Protein AF-A0A8X6XRZ0-F1 (afdb_monomer)

Secondary structure (DSSP, 8-state):
--HHHHHHHHHHHHHHHHHHHTSPPPPP----HHHH-GGGHHHHHHHHHHHHHSTTT--HHHH--STTHHHHHHHHHHHHHHH--PPPPHHHHHHHHHHHHTS----

Organism: NCBI:txid2747483

Radius of gyration: 22.97 Å; Cα contacts (8 Å, |Δi|>4): 49; chains: 1; bounding box: 33×54×64 Å

Foldseek 3Di:
DPPVVVVVVVVVVVVVVVVVVPDDPPPPPDCPVCNQQVLCVVVVVLLVVLLVVCVVNACPQPNCPDPCSPVNNVSNVVSSVVPGPDDRDPSSVVSVVDVVVDPDPDD

pLDDT: mean 77.66, std 13.94, range [43.03, 95.44]

Sequence (107 aa):
MNSFVVATLVCVLVVLTLVESSRPPPRGPNPGVKALIPACLPFSNAVDERIRDMEGEFSGPRDCTEENIEECIRRDVNKVRCGLTEKPSEECIDQIVSFLQNDTCTE

Structure (mmCIF, N/CA/C/O backbone):
data_AF-A0A8X6XRZ0-F1
#
_entry.id   AF-A0A8X6XRZ0-F1
#
loop_
_atom_site.group_PDB
_atom_site.id
_atom_site.type_symbol
_atom_site.label_atom_id
_atom_site.label_alt_id
_atom_site.label_comp_id
_atom_site.label_asym_id
_atom_site.label_entity_id
_atom_site.label_seq_id
_atom_site.pdbx_PDB_ins_code
_atom_site.Cartn_x
_atom_site.Cartn_y
_atom_site.Cartn_z
_atom_site.occupancy
_atom_site.B_iso_or_equiv
_atom_site.auth_seq_id
_atom_site.auth_comp_id
_atom_site.auth_asym_id
_atom_site.auth_atom_id
_atom_site.pdbx_PDB_model_num
ATOM 1 N N . MET A 1 1 ? 9.629 -37.950 -47.772 1.00 57.00 1 MET A N 1
ATOM 2 C CA . MET A 1 1 ? 9.596 -36.602 -47.157 1.00 57.00 1 MET A CA 1
ATOM 3 C C . MET A 1 1 ? 8.698 -36.497 -45.915 1.00 57.00 1 MET A C 1
ATOM 5 O O . MET A 1 1 ? 8.488 -35.393 -45.442 1.00 57.00 1 MET A O 1
ATOM 9 N N . ASN A 1 2 ? 8.245 -37.605 -45.303 1.00 59.78 2 ASN A N 1
ATOM 10 C CA . ASN A 1 2 ? 7.194 -37.523 -44.272 1.00 59.78 2 ASN A CA 1
ATOM 11 C C . ASN A 1 2 ? 7.693 -37.719 -42.832 1.00 59.78 2 ASN A C 1
ATOM 13 O O . ASN A 1 2 ? 7.082 -37.200 -41.911 1.00 59.78 2 ASN A O 1
ATOM 17 N N . SER A 1 3 ? 8.812 -38.419 -42.612 1.00 69.75 3 SER A N 1
ATOM 18 C CA . SER A 1 3 ? 9.256 -38.742 -41.245 1.00 69.75 3 SER A CA 1
ATOM 19 C C . SER A 1 3 ? 9.897 -37.559 -40.515 1.00 69.75 3 SER A C 1
ATOM 21 O O . SER A 1 3 ? 9.723 -37.412 -39.310 1.00 69.75 3 SER A O 1
ATOM 23 N N . PHE A 1 4 ? 10.622 -36.700 -41.242 1.00 75.12 4 PHE A N 1
ATOM 24 C CA . PHE A 1 4 ? 11.308 -35.549 -40.650 1.00 75.12 4 PHE A CA 1
ATOM 25 C C . PHE A 1 4 ? 10.313 -34.489 -40.174 1.00 75.12 4 PHE A C 1
ATOM 27 O O . PHE A 1 4 ? 10.441 -33.998 -39.059 1.00 75.12 4 PHE A O 1
ATOM 34 N N . VAL A 1 5 ? 9.285 -34.214 -40.987 1.00 79.50 5 VAL A N 1
ATOM 35 C CA . VAL A 1 5 ? 8.222 -33.245 -40.682 1.00 79.50 5 VAL A CA 1
ATOM 36 C C . VAL A 1 5 ? 7.427 -33.677 -39.452 1.00 79.50 5 VAL A C 1
ATOM 38 O O . VAL A 1 5 ? 7.173 -32.863 -38.573 1.00 79.50 5 VAL A O 1
ATOM 41 N N . VAL A 1 6 ? 7.096 -34.969 -39.343 1.00 81.75 6 VAL A N 1
ATOM 42 C CA . VAL A 1 6 ? 6.385 -35.510 -38.173 1.00 81.75 6 VAL A CA 1
ATOM 43 C C . VAL A 1 6 ? 7.233 -35.370 -36.907 1.00 81.75 6 VAL A C 1
ATOM 45 O O . VAL A 1 6 ? 6.727 -34.906 -35.889 1.00 81.75 6 VAL A O 1
ATOM 48 N N . ALA A 1 7 ? 8.528 -35.688 -36.971 1.00 81.25 7 ALA A N 1
ATOM 49 C CA . ALA A 1 7 ? 9.424 -35.550 -35.824 1.00 81.25 7 ALA A CA 1
ATOM 50 C C . ALA A 1 7 ? 9.580 -34.087 -35.371 1.00 81.25 7 ALA A C 1
ATOM 52 O O . ALA A 1 7 ? 9.551 -33.810 -34.173 1.00 81.25 7 ALA A O 1
ATOM 53 N N . THR A 1 8 ? 9.686 -33.140 -36.311 1.00 81.31 8 THR A N 1
ATOM 54 C CA . THR A 1 8 ? 9.773 -31.711 -35.960 1.00 81.31 8 THR A CA 1
ATOM 55 C C . THR A 1 8 ? 8.484 -31.221 -35.312 1.00 81.31 8 THR A C 1
ATOM 57 O O . THR A 1 8 ? 8.536 -30.504 -34.317 1.00 81.31 8 THR A O 1
ATOM 60 N N . LEU A 1 9 ? 7.330 -31.640 -35.834 1.00 83.75 9 LEU A N 1
ATOM 61 C CA . LEU A 1 9 ? 6.026 -31.218 -35.328 1.00 83.75 9 LEU A CA 1
ATOM 62 C C . LEU A 1 9 ? 5.766 -31.751 -33.911 1.00 83.75 9 LEU A C 1
ATOM 64 O O . LEU A 1 9 ? 5.292 -31.008 -33.054 1.00 83.75 9 LEU A O 1
ATOM 68 N N . VAL A 1 10 ? 6.164 -32.997 -33.632 1.00 84.75 10 VAL A N 1
ATOM 69 C CA . VAL A 1 10 ? 6.107 -33.583 -32.282 1.00 84.75 10 VAL A CA 1
ATOM 70 C C . VAL A 1 10 ? 7.032 -32.836 -31.319 1.00 84.75 10 VAL A C 1
ATOM 72 O O . VAL A 1 10 ? 6.597 -32.477 -30.228 1.00 84.75 10 VAL A O 1
ATOM 75 N N . CYS A 1 11 ? 8.271 -32.532 -31.718 1.00 80.81 11 CYS A N 1
ATOM 76 C CA . CYS A 1 11 ? 9.190 -31.762 -30.875 1.00 80.81 11 CYS A CA 1
ATOM 77 C C . CYS A 1 11 ? 8.649 -30.366 -30.545 1.00 80.81 11 CYS A C 1
ATOM 79 O O . CYS A 1 11 ? 8.717 -29.948 -29.392 1.00 80.81 11 CYS A O 1
ATOM 81 N N . VAL A 1 12 ? 8.079 -29.658 -31.525 1.00 84.62 12 VAL A N 1
ATOM 82 C CA . VAL A 1 12 ? 7.483 -28.331 -31.302 1.00 84.62 12 VAL A CA 1
ATOM 83 C C . VAL A 1 12 ? 6.317 -28.418 -30.317 1.00 84.62 12 VAL A C 1
ATOM 85 O O . VAL A 1 12 ? 6.255 -27.621 -29.385 1.00 84.62 12 VAL A O 1
ATOM 88 N N . LEU A 1 13 ? 5.434 -29.410 -30.461 1.00 81.50 13 LEU A N 1
ATOM 89 C CA . LEU A 1 13 ? 4.315 -29.609 -29.536 1.00 81.50 13 LEU A CA 1
ATOM 90 C C . LEU A 1 13 ? 4.790 -29.917 -28.110 1.00 81.50 13 LEU A C 1
ATOM 92 O O . LEU A 1 13 ? 4.286 -29.319 -27.163 1.00 81.50 13 LEU A O 1
ATOM 96 N N . VAL A 1 14 ? 5.797 -30.780 -27.946 1.00 81.62 14 VAL A N 1
ATOM 97 C CA . VAL A 1 14 ? 6.367 -31.094 -26.625 1.00 81.62 14 VAL A CA 1
ATOM 98 C C . VAL A 1 14 ? 6.962 -29.839 -25.982 1.00 81.62 14 VAL A C 1
ATOM 100 O O . VAL A 1 14 ? 6.646 -29.536 -24.833 1.00 81.62 14 VAL A O 1
ATOM 103 N N . VAL A 1 15 ? 7.744 -29.051 -26.725 1.00 76.81 15 VAL A N 1
ATOM 104 C CA . VAL A 1 15 ? 8.321 -27.796 -26.214 1.00 76.81 15 VAL A CA 1
ATOM 105 C C . VAL A 1 15 ? 7.228 -26.801 -25.812 1.00 76.81 15 VAL A C 1
ATOM 107 O O . VAL A 1 15 ? 7.326 -26.203 -24.743 1.00 76.81 15 VAL A O 1
ATOM 110 N N . LEU A 1 16 ? 6.160 -26.663 -26.604 1.00 69.94 16 LEU A N 1
ATOM 111 C CA . LEU A 1 16 ? 5.035 -25.782 -26.275 1.00 69.94 16 LEU A CA 1
ATOM 112 C C . LEU A 1 16 ? 4.316 -26.222 -24.990 1.00 69.94 16 LEU A C 1
ATOM 114 O O . LEU A 1 16 ? 4.065 -25.386 -24.123 1.00 69.94 16 LEU A O 1
ATOM 118 N N . THR A 1 17 ? 4.068 -27.524 -24.811 1.00 67.69 17 THR A N 1
ATOM 119 C CA . THR A 1 17 ? 3.430 -28.042 -23.583 1.00 67.69 17 THR A CA 1
ATOM 120 C C . THR A 1 17 ? 4.296 -27.855 -22.333 1.00 67.69 17 THR A C 1
ATOM 122 O O . THR A 1 17 ? 3.778 -27.535 -21.263 1.00 67.69 17 THR A O 1
ATOM 125 N N . LEU A 1 18 ? 5.621 -27.984 -22.459 1.00 65.19 18 LEU A N 1
ATOM 126 C CA . LEU A 1 18 ? 6.554 -27.761 -21.351 1.00 65.19 18 LEU A CA 1
ATOM 127 C C . LEU A 1 18 ? 6.669 -26.271 -20.987 1.00 65.19 18 LEU A C 1
ATOM 129 O O . LEU A 1 18 ? 6.719 -25.926 -19.804 1.00 65.19 18 LEU A O 1
ATOM 133 N N . VAL A 1 19 ? 6.654 -25.378 -21.982 1.00 61.22 19 VAL A N 1
ATOM 134 C CA . VAL A 1 19 ? 6.645 -23.917 -21.775 1.00 61.22 19 VAL A CA 1
ATOM 135 C C . VAL A 1 19 ? 5.370 -23.462 -21.065 1.00 61.22 19 VAL A C 1
ATOM 137 O O . VAL A 1 19 ? 5.423 -22.574 -20.214 1.00 61.22 19 VAL A O 1
ATOM 140 N N . GLU A 1 20 ? 4.229 -24.079 -21.365 1.00 55.09 20 GLU A N 1
ATOM 141 C CA . GLU A 1 20 ? 2.954 -23.750 -20.722 1.00 55.09 20 GLU A CA 1
ATOM 142 C C . GLU A 1 20 ? 2.885 -24.259 -19.272 1.00 55.09 20 GLU A C 1
ATOM 144 O O . GLU A 1 20 ? 2.429 -23.528 -18.394 1.00 55.09 20 GLU A O 1
ATOM 149 N N . SER A 1 21 ? 3.466 -25.432 -18.989 1.00 53.50 21 SER A N 1
ATOM 150 C CA . SER A 1 21 ? 3.608 -25.976 -17.626 1.00 53.50 21 SER A CA 1
ATOM 151 C C . SER A 1 21 ?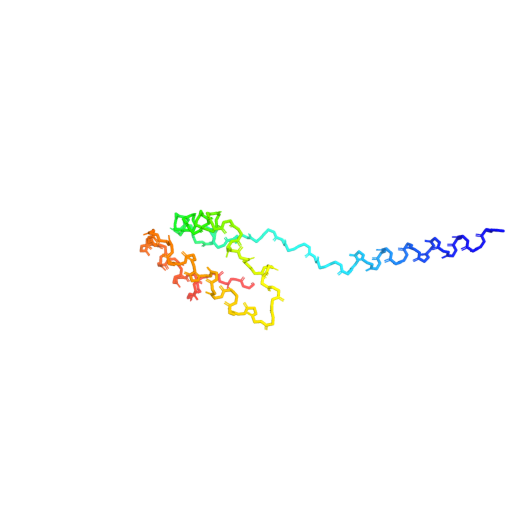 4.569 -25.181 -16.730 1.00 53.50 21 SER A C 1
ATOM 153 O O . SER A 1 21 ? 4.534 -25.339 -15.511 1.00 53.50 21 SER A O 1
ATOM 155 N N . SER A 1 22 ? 5.442 -24.357 -17.316 1.00 58.44 22 SER A N 1
ATOM 156 C CA . SER A 1 22 ? 6.439 -23.563 -16.583 1.00 58.44 22 SER A CA 1
ATOM 157 C C . SER A 1 22 ? 5.914 -22.191 -16.155 1.00 58.44 22 SER A C 1
ATOM 159 O O . SER A 1 22 ? 6.612 -21.452 -15.458 1.00 58.44 22 SER A O 1
ATOM 161 N N . ARG A 1 23 ? 4.704 -21.808 -16.585 1.00 52.97 23 ARG A N 1
ATOM 162 C CA . ARG A 1 23 ? 4.110 -20.539 -16.167 1.00 52.97 23 ARG A CA 1
ATOM 163 C C . ARG A 1 23 ? 3.674 -20.670 -14.707 1.00 52.97 23 ARG A C 1
ATOM 165 O O . ARG A 1 23 ? 2.899 -21.576 -14.400 1.00 52.97 23 ARG A O 1
ATOM 172 N N . PRO A 1 24 ? 4.137 -19.788 -13.802 1.00 54.44 24 PRO A N 1
ATOM 173 C CA . PRO A 1 24 ? 3.601 -19.760 -12.452 1.00 54.44 24 PRO A CA 1
ATOM 174 C C . PRO A 1 24 ? 2.080 -19.582 -12.545 1.00 54.44 24 PRO A C 1
ATOM 176 O O . PRO A 1 24 ? 1.616 -18.825 -13.409 1.00 54.44 24 PRO A O 1
ATOM 179 N N . PRO A 1 25 ? 1.299 -20.282 -11.705 1.00 50.28 25 PRO A N 1
ATOM 180 C CA . PRO A 1 25 ? -0.146 -20.154 -11.735 1.00 50.28 25 PRO A CA 1
ATOM 181 C C . PRO A 1 25 ? -0.518 -18.673 -11.603 1.00 50.28 25 PRO A C 1
ATOM 183 O O . PRO A 1 25 ? 0.154 -17.939 -10.863 1.00 50.28 25 PRO A O 1
ATOM 186 N N . PRO A 1 26 ? -1.556 -18.204 -12.319 1.00 48.66 26 PRO A N 1
ATOM 187 C CA . PRO A 1 26 ? -2.054 -16.854 -12.126 1.00 48.66 26 PRO A CA 1
ATOM 188 C C . PRO A 1 26 ? -2.351 -16.692 -10.638 1.00 48.66 26 PRO A C 1
ATOM 190 O O . PRO A 1 26 ? -3.145 -17.446 -10.074 1.00 48.66 26 PRO A O 1
ATOM 193 N N . ARG A 1 27 ? -1.657 -15.751 -9.983 1.00 52.53 27 ARG A N 1
ATOM 194 C CA . ARG A 1 27 ? -1.971 -15.392 -8.599 1.00 52.53 27 ARG A CA 1
ATOM 195 C C . ARG A 1 27 ? -3.452 -15.030 -8.603 1.00 52.53 27 ARG A C 1
ATOM 197 O O . ARG A 1 27 ? -3.850 -14.152 -9.369 1.00 52.53 27 ARG A O 1
ATOM 204 N N . GLY A 1 28 ? -4.249 -15.773 -7.834 1.00 43.03 28 GLY A N 1
ATOM 205 C CA . GLY A 1 28 ? -5.687 -15.545 -7.730 1.00 43.03 28 GLY A CA 1
ATOM 206 C C . GLY A 1 28 ? -5.991 -14.095 -7.338 1.00 43.03 28 GLY A C 1
ATOM 207 O O . GLY A 1 28 ? -5.068 -13.355 -6.979 1.00 43.03 28 GLY A O 1
ATOM 208 N N . PRO A 1 29 ? -7.263 -13.667 -7.402 1.00 44.16 29 PRO A N 1
ATOM 209 C CA . PRO A 1 29 ? -7.654 -12.333 -6.971 1.00 44.16 29 PRO A CA 1
ATOM 210 C C . PRO A 1 29 ? -7.116 -12.122 -5.558 1.00 44.16 29 PRO A C 1
ATOM 212 O O . PRO A 1 29 ? -7.546 -12.800 -4.633 1.00 44.16 29 PRO A O 1
ATOM 215 N N . ASN A 1 30 ? -6.116 -11.258 -5.406 1.00 49.25 30 ASN A N 1
ATOM 216 C CA . ASN A 1 30 ? -5.634 -10.883 -4.092 1.00 49.25 30 ASN A CA 1
ATOM 217 C C . ASN A 1 30 ? -6.709 -9.931 -3.560 1.00 49.25 30 ASN A C 1
ATOM 219 O O . ASN A 1 30 ? -6.874 -8.864 -4.168 1.00 49.25 30 ASN A O 1
ATOM 223 N N . PRO A 1 31 ? -7.507 -10.306 -2.541 1.00 53.19 31 PRO A N 1
ATOM 224 C CA . PRO A 1 31 ? -8.369 -9.342 -1.887 1.00 53.19 31 PRO A CA 1
ATOM 225 C C . PRO A 1 31 ? -7.410 -8.336 -1.258 1.00 53.19 31 PRO A C 1
ATOM 227 O O . PRO A 1 31 ? -6.831 -8.589 -0.208 1.00 53.19 31 PRO A O 1
ATOM 230 N N . GLY A 1 32 ? -7.128 -7.249 -1.981 1.00 63.25 32 GLY A N 1
ATOM 231 C CA . GLY A 1 32 ? -6.144 -6.268 -1.547 1.00 63.25 32 GLY A CA 1
ATOM 232 C C . GLY A 1 32 ? -6.474 -5.802 -0.134 1.00 63.25 32 GLY A C 1
ATOM 233 O O . GLY A 1 32 ? -7.619 -5.898 0.295 1.00 63.25 32 GLY A O 1
ATOM 234 N N . VAL A 1 33 ? -5.492 -5.260 0.582 1.00 64.19 33 VAL A N 1
ATOM 235 C CA . VAL A 1 33 ? -5.612 -4.846 1.997 1.00 64.19 33 VAL A CA 1
ATOM 236 C C . VAL A 1 33 ? -6.890 -4.033 2.290 1.00 64.19 33 VAL A C 1
ATOM 238 O O . VAL A 1 33 ? -7.472 -4.155 3.362 1.00 64.19 33 VAL A O 1
ATOM 241 N N . LYS A 1 34 ? -7.404 -3.295 1.297 1.00 72.44 34 LYS A N 1
ATOM 242 C CA . LYS A 1 34 ? -8.695 -2.584 1.332 1.00 72.44 34 LYS A CA 1
ATOM 243 C C . LYS A 1 34 ? -9.914 -3.456 1.670 1.00 72.44 34 LYS A C 1
ATOM 245 O O . LYS A 1 34 ? -10.849 -2.962 2.284 1.00 72.44 34 LYS A O 1
ATOM 250 N N . ALA A 1 35 ? -9.932 -4.717 1.244 1.00 76.12 35 ALA A N 1
ATOM 251 C CA . ALA A 1 35 ? -11.004 -5.669 1.534 1.00 76.12 35 ALA A CA 1
ATOM 252 C C . ALA A 1 35 ? -10.886 -6.269 2.943 1.00 76.12 35 ALA A C 1
ATOM 254 O O . ALA A 1 35 ? -11.888 -6.697 3.506 1.00 76.12 35 ALA A O 1
ATOM 255 N N . LEU A 1 36 ? -9.672 -6.295 3.497 1.00 76.25 36 LEU A N 1
ATOM 256 C CA . LEU A 1 36 ? -9.386 -6.852 4.819 1.00 76.25 36 LEU A CA 1
ATOM 257 C C . LEU A 1 36 ? -9.592 -5.820 5.936 1.00 76.25 36 LEU A C 1
ATOM 259 O O . LEU A 1 36 ? -9.884 -6.199 7.063 1.00 76.25 36 LEU A O 1
ATOM 263 N N . ILE A 1 37 ? -9.451 -4.527 5.622 1.00 85.94 37 ILE A N 1
ATOM 264 C CA . ILE A 1 37 ? -9.496 -3.430 6.597 1.00 85.94 37 ILE A CA 1
ATOM 265 C C . ILE A 1 37 ? -10.364 -2.283 6.043 1.00 85.94 37 ILE A C 1
ATOM 267 O O . ILE A 1 37 ? -9.840 -1.266 5.571 1.00 85.94 37 ILE A O 1
ATOM 271 N N . PRO A 1 38 ? -11.703 -2.432 6.032 1.00 87.12 38 PRO A N 1
ATOM 272 C CA . PRO A 1 38 ? -12.605 -1.498 5.355 1.00 87.12 38 PRO A CA 1
ATOM 273 C C . PRO A 1 38 ? -12.563 -0.079 5.934 1.00 87.12 38 PRO A C 1
ATOM 275 O O . PRO A 1 38 ? -12.723 0.882 5.178 1.00 87.12 38 PRO A O 1
ATOM 278 N N . ALA A 1 39 ? -12.281 0.087 7.233 1.00 90.12 39 ALA A N 1
ATOM 279 C CA . ALA A 1 39 ? -12.148 1.417 7.836 1.00 90.12 39 ALA A CA 1
ATOM 280 C C . ALA A 1 39 ? -10.992 2.231 7.228 1.00 90.12 39 ALA A C 1
ATOM 282 O O . ALA A 1 39 ? -11.022 3.461 7.231 1.00 90.12 39 ALA A O 1
ATOM 283 N N . CYS A 1 40 ? -9.996 1.563 6.639 1.00 90.06 40 CYS A N 1
ATOM 284 C CA . CYS A 1 40 ? -8.877 2.214 5.968 1.00 90.06 40 CYS A CA 1
ATOM 285 C C . CYS A 1 40 ? -9.151 2.580 4.509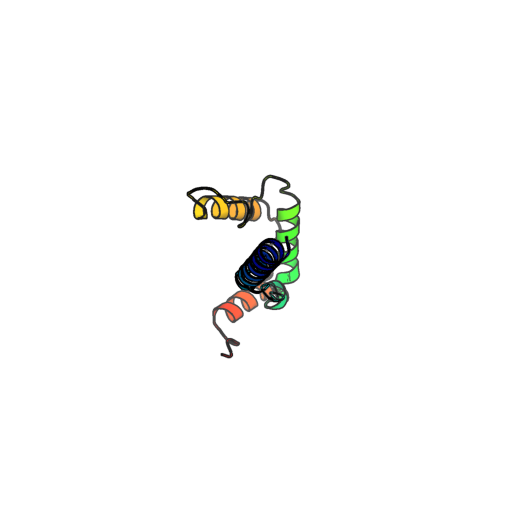 1.00 90.06 40 CYS A C 1
ATOM 287 O O . CYS A 1 40 ? -8.255 3.118 3.854 1.00 90.06 40 CYS A O 1
ATOM 289 N N . LEU A 1 41 ? -10.346 2.317 3.970 1.00 90.75 41 LEU A N 1
ATOM 290 C CA . LEU A 1 41 ? -10.662 2.598 2.569 1.00 90.75 41 LEU A CA 1
ATOM 291 C C . LEU A 1 41 ? -10.432 4.071 2.174 1.00 90.75 41 LEU A C 1
ATOM 293 O O . LEU A 1 41 ? -9.789 4.287 1.144 1.00 90.75 41 LEU A O 1
ATOM 297 N N . PRO A 1 42 ? -10.861 5.085 2.957 1.00 90.62 42 PRO A N 1
ATOM 298 C CA . PRO A 1 42 ? -10.633 6.485 2.597 1.00 90.62 42 PRO A CA 1
ATOM 299 C C . PRO A 1 42 ? -9.142 6.828 2.529 1.00 90.62 42 PRO A C 1
ATOM 301 O O . PRO A 1 42 ? -8.676 7.382 1.536 1.00 90.62 42 PRO A O 1
ATOM 304 N N . PHE A 1 43 ? -8.375 6.415 3.542 1.00 90.81 43 PHE A N 1
ATOM 305 C CA . PHE A 1 43 ? -6.930 6.633 3.582 1.00 90.81 43 PHE A CA 1
ATO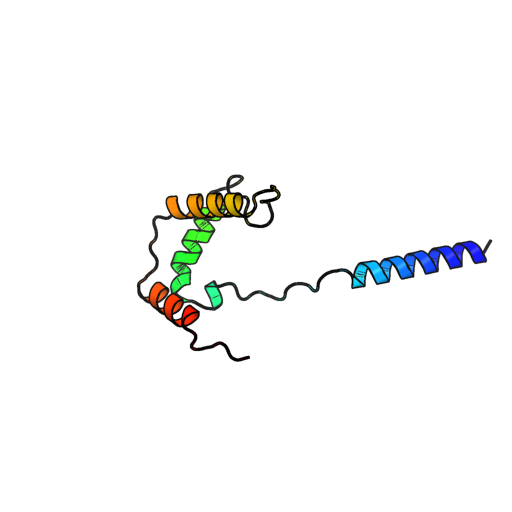M 306 C C . PHE A 1 43 ? -6.213 5.893 2.444 1.00 90.81 43 PHE A C 1
ATOM 308 O O . PHE A 1 43 ? -5.370 6.463 1.760 1.00 90.81 43 PHE A O 1
ATOM 315 N N . SER A 1 44 ? -6.604 4.648 2.164 1.00 89.50 44 SER A N 1
ATOM 316 C CA . SER A 1 44 ? -6.027 3.853 1.075 1.00 89.50 44 SER A CA 1
ATOM 317 C C . SER A 1 44 ? -6.335 4.439 -0.305 1.00 89.50 44 SER A C 1
ATOM 319 O O . SER A 1 44 ? -5.545 4.288 -1.231 1.00 89.50 44 SER A O 1
ATOM 321 N N . ASN A 1 4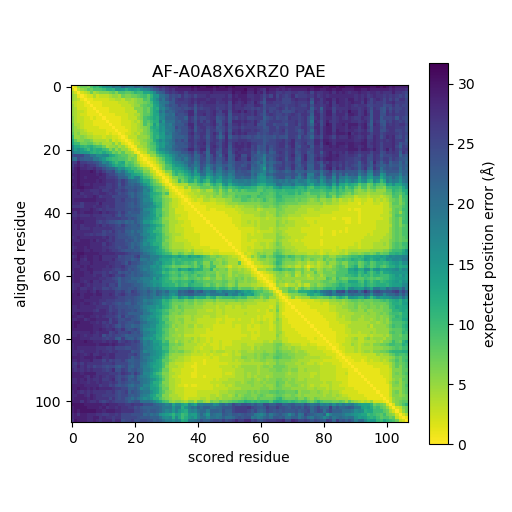5 ? -7.481 5.101 -0.474 1.00 90.69 45 ASN A N 1
ATOM 322 C CA . ASN A 1 45 ? -7.798 5.801 -1.716 1.00 90.69 45 ASN A CA 1
ATOM 323 C C . ASN A 1 45 ? -6.930 7.049 -1.899 1.00 90.69 45 ASN A C 1
ATOM 325 O O . ASN A 1 45 ? -6.455 7.260 -3.010 1.00 90.69 45 ASN A O 1
ATOM 329 N N . ALA A 1 46 ? -6.662 7.802 -0.827 1.00 90.38 46 ALA A N 1
ATOM 330 C CA . ALA A 1 46 ? -5.734 8.934 -0.870 1.00 90.38 46 ALA A CA 1
ATOM 331 C C . ALA A 1 46 ? -4.303 8.485 -1.220 1.00 90.38 46 ALA A C 1
ATOM 333 O O . ALA A 1 46 ? -3.620 9.128 -2.012 1.00 90.38 46 ALA A O 1
ATOM 334 N N . VAL A 1 47 ? -3.865 7.332 -0.699 1.00 89.94 47 VAL A N 1
ATOM 335 C CA . VAL A 1 47 ? -2.589 6.700 -1.081 1.00 89.94 47 VAL A CA 1
ATOM 336 C C . VAL A 1 47 ? -2.561 6.362 -2.574 1.00 89.94 47 VAL A C 1
ATOM 338 O O . VAL A 1 47 ? -1.609 6.726 -3.262 1.00 89.94 47 VAL A O 1
ATOM 341 N N . ASP A 1 48 ? -3.595 5.698 -3.093 1.00 88.50 48 ASP A N 1
ATOM 342 C CA . ASP A 1 48 ? -3.658 5.315 -4.509 1.00 88.50 48 ASP A CA 1
ATOM 343 C C . ASP A 1 48 ? -3.732 6.518 -5.452 1.00 88.50 48 ASP A C 1
ATOM 345 O O . ASP A 1 48 ? -3.171 6.482 -6.546 1.00 88.50 48 ASP A O 1
ATOM 349 N N . GLU A 1 49 ? -4.466 7.558 -5.063 1.00 90.56 49 GLU A N 1
ATOM 350 C CA . GLU A 1 49 ? -4.532 8.817 -5.800 1.00 90.56 49 GLU A CA 1
ATOM 351 C C . GLU A 1 49 ? -3.160 9.482 -5.826 1.00 90.56 49 GLU A C 1
ATOM 353 O O . GLU A 1 49 ? -2.654 9.793 -6.900 1.00 90.56 49 GLU A O 1
ATOM 358 N N . ARG A 1 50 ? -2.478 9.539 -4.677 1.00 88.50 50 ARG A N 1
ATOM 359 C CA . ARG A 1 50 ? -1.124 10.082 -4.613 1.00 88.50 50 ARG A CA 1
ATOM 360 C C . ARG A 1 50 ? -0.137 9.311 -5.486 1.00 88.50 50 ARG A C 1
ATOM 362 O O . ARG A 1 50 ? 0.715 9.926 -6.117 1.00 88.50 50 ARG A O 1
ATOM 369 N N . ILE A 1 51 ? -0.233 7.983 -5.524 1.00 87.75 51 ILE A N 1
ATOM 370 C CA . ILE A 1 51 ? 0.596 7.152 -6.408 1.00 87.75 51 ILE A CA 1
ATOM 371 C C . ILE A 1 51 ? 0.294 7.461 -7.879 1.00 87.75 51 ILE A C 1
ATOM 373 O O . ILE A 1 51 ? 1.225 7.566 -8.675 1.00 87.75 51 ILE A O 1
ATOM 377 N N . ARG A 1 52 ? -0.984 7.629 -8.245 1.00 87.06 52 ARG A N 1
ATOM 378 C CA . ARG A 1 52 ? -1.388 7.997 -9.612 1.00 87.06 52 ARG A CA 1
ATOM 379 C C . ARG A 1 52 ? -0.852 9.364 -10.028 1.00 87.06 52 ARG A C 1
ATOM 381 O O . ARG A 1 52 ? -0.407 9.498 -11.160 1.00 87.06 52 ARG A O 1
ATOM 388 N N . ASP A 1 53 ? -0.815 10.327 -9.115 1.00 88.56 53 ASP A N 1
ATOM 389 C CA . ASP A 1 53 ? -0.282 11.669 -9.384 1.00 88.56 53 ASP A CA 1
ATOM 390 C C . ASP A 1 53 ? 1.243 11.692 -9.586 1.00 88.56 53 ASP A C 1
ATOM 392 O O . ASP A 1 53 ? 1.799 12.677 -10.070 1.00 88.56 53 ASP A O 1
ATOM 396 N N . MET A 1 54 ? 1.942 10.618 -9.212 1.00 83.62 54 MET A N 1
ATOM 397 C CA . MET A 1 54 ? 3.393 10.474 -9.348 1.00 83.62 54 MET A CA 1
ATOM 398 C C . MET A 1 54 ? 3.793 9.818 -10.683 1.00 83.62 54 MET A C 1
ATOM 400 O O . MET A 1 54 ? 4.691 8.970 -10.708 1.00 83.62 54 MET A O 1
ATOM 404 N N . GLU A 1 55 ? 3.133 10.174 -11.793 1.00 77.38 55 GLU A N 1
ATOM 405 C CA . GLU A 1 55 ? 3.408 9.598 -13.121 1.00 77.38 55 GLU A CA 1
ATOM 406 C C . GLU A 1 55 ? 4.911 9.637 -13.465 1.00 77.38 55 GLU A C 1
ATOM 408 O O . GLU A 1 55 ? 5.537 10.694 -13.508 1.00 77.38 55 GLU A O 1
ATOM 413 N N . GLY A 1 56 ? 5.510 8.460 -13.693 1.00 73.62 56 GLY A N 1
ATOM 414 C CA . GLY A 1 56 ? 6.937 8.304 -14.016 1.00 73.62 56 GLY A CA 1
ATOM 415 C C . GLY A 1 56 ? 7.907 8.468 -12.837 1.00 73.62 56 GLY A C 1
ATOM 416 O O . GLY A 1 56 ? 9.099 8.210 -12.984 1.00 73.62 56 GLY A O 1
ATOM 417 N N . GLU A 1 57 ? 7.417 8.863 -11.662 1.00 78.69 57 GLU A N 1
ATOM 418 C CA . GLU A 1 57 ? 8.213 9.022 -10.442 1.00 78.69 57 GLU A CA 1
ATOM 419 C C . GLU A 1 57 ? 8.079 7.867 -9.453 1.00 78.69 57 GLU A C 1
ATOM 421 O O . GLU A 1 57 ? 8.968 7.696 -8.608 1.00 78.69 57 GLU A O 1
ATOM 426 N N . PHE A 1 58 ? 6.962 7.142 -9.523 1.00 81.31 58 PHE A N 1
ATOM 427 C CA . PHE A 1 58 ? 6.715 5.913 -8.786 1.00 81.31 58 PHE A CA 1
ATOM 428 C C . PHE A 1 58 ? 7.086 4.722 -9.670 1.00 81.31 58 PHE A C 1
ATOM 430 O O . PHE A 1 58 ? 6.448 4.483 -10.693 1.00 81.31 58 PHE A O 1
ATOM 437 N N . SER A 1 59 ? 8.119 3.984 -9.274 1.00 79.50 59 SER A N 1
ATOM 438 C CA . SER A 1 59 ? 8.565 2.772 -9.977 1.00 79.50 59 SER A CA 1
ATOM 439 C C . SER A 1 59 ? 7.762 1.558 -9.495 1.00 79.50 59 SER A C 1
ATOM 441 O O . SER A 1 59 ? 7.431 0.631 -10.233 1.00 79.50 59 SER A O 1
ATOM 443 N N . GLY A 1 60 ? 7.413 1.550 -8.211 1.00 73.94 60 GLY A N 1
ATOM 444 C CA . GLY A 1 60 ? 6.756 0.419 -7.585 1.00 73.94 60 GLY A CA 1
ATOM 445 C C . GLY A 1 60 ? 7.608 -0.860 -7.617 1.00 73.94 60 GLY A C 1
ATOM 446 O O . GLY A 1 60 ? 8.733 -0.893 -8.117 1.00 73.94 60 GLY A O 1
ATOM 447 N N . PRO A 1 61 ? 7.081 -1.975 -7.085 1.00 70.44 61 PRO A N 1
ATOM 448 C CA . PRO A 1 61 ? 7.886 -3.178 -6.870 1.00 70.44 61 PRO A CA 1
ATOM 449 C C . PRO A 1 61 ? 8.368 -3.873 -8.149 1.00 70.44 61 PRO A C 1
ATOM 451 O O . PRO A 1 61 ? 9.263 -4.707 -8.075 1.00 70.44 61 PRO A O 1
ATOM 454 N N . ARG A 1 62 ? 7.735 -3.606 -9.300 1.00 72.50 62 ARG A N 1
ATOM 455 C CA . ARG A 1 62 ? 8.074 -4.263 -10.573 1.00 72.50 62 ARG A CA 1
ATOM 45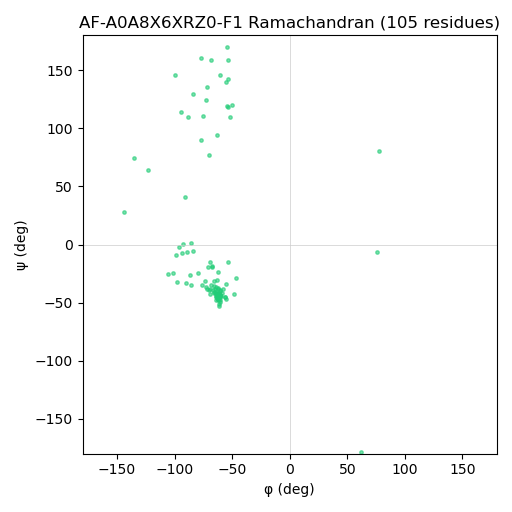6 C C . ARG A 1 62 ? 9.132 -3.502 -11.360 1.00 72.50 62 ARG A C 1
ATOM 458 O O . ARG A 1 62 ? 9.937 -4.155 -12.015 1.00 72.50 62 ARG A O 1
ATOM 465 N N . ASP A 1 63 ? 9.141 -2.172 -11.268 1.00 75.62 63 ASP A N 1
ATOM 466 C CA . ASP A 1 63 ? 10.074 -1.339 -12.031 1.00 75.62 63 ASP A CA 1
ATOM 467 C C . ASP A 1 63 ? 11.344 -1.014 -11.224 1.00 75.62 63 ASP A C 1
ATOM 469 O O . ASP A 1 63 ? 12.326 -0.522 -11.774 1.00 75.62 63 ASP A O 1
ATOM 473 N N . CYS A 1 64 ? 11.386 -1.376 -9.934 1.00 81.00 64 CYS A N 1
ATOM 474 C CA . CYS A 1 64 ? 12.620 -1.459 -9.152 1.00 81.00 64 CYS A CA 1
ATOM 475 C C . CYS A 1 64 ? 13.494 -2.641 -9.622 1.00 81.00 64 CYS A C 1
ATOM 477 O O . CYS A 1 64 ? 13.540 -3.689 -8.980 1.00 81.00 64 CYS A O 1
ATOM 479 N N . THR A 1 65 ? 14.189 -2.480 -10.751 1.00 69.44 65 THR A N 1
ATOM 480 C CA . THR A 1 65 ? 15.070 -3.502 -11.352 1.00 69.44 65 THR A CA 1
ATOM 481 C C . THR A 1 65 ? 16.539 -3.402 -10.918 1.00 69.44 65 THR A C 1
ATOM 483 O O . THR A 1 65 ? 17.370 -4.162 -11.410 1.00 69.44 65 THR A O 1
ATOM 486 N N . GLU A 1 66 ? 16.891 -2.443 -10.056 1.00 65.12 66 GLU A N 1
ATOM 487 C CA . GLU A 1 66 ? 18.278 -2.192 -9.632 1.00 65.12 66 GLU A CA 1
ATOM 488 C C . GLU A 1 66 ? 18.797 -3.201 -8.589 1.00 65.12 66 GLU A C 1
ATOM 490 O O . GLU A 1 66 ? 18.019 -3.813 -7.858 1.00 65.12 66 GLU A O 1
ATOM 495 N N . GLU A 1 67 ? 20.132 -3.298 -8.453 1.00 64.06 67 GLU A N 1
ATOM 496 C CA . GLU A 1 67 ? 20.843 -4.093 -7.427 1.00 64.06 67 GLU A CA 1
ATOM 497 C C . GLU A 1 67 ? 20.400 -3.783 -5.977 1.00 64.06 67 GLU A C 1
ATOM 499 O O . GLU A 1 67 ? 20.644 -4.593 -5.087 1.00 64.06 67 GLU A O 1
ATOM 504 N N . ASN A 1 68 ? 19.691 -2.667 -5.737 1.00 77.31 68 ASN A N 1
ATOM 505 C CA . ASN A 1 68 ? 19.186 -2.240 -4.426 1.00 77.31 68 ASN A CA 1
ATOM 506 C C . ASN A 1 68 ? 17.658 -2.028 -4.416 1.00 77.31 68 ASN A C 1
ATOM 508 O O . ASN A 1 68 ? 17.158 -0.922 -4.183 1.00 77.31 68 ASN A O 1
ATOM 512 N N . ILE A 1 69 ? 16.906 -3.112 -4.633 1.00 84.06 69 ILE A N 1
ATOM 513 C CA . ILE A 1 69 ? 15.429 -3.151 -4.590 1.00 84.06 69 ILE A CA 1
ATOM 514 C C . ILE A 1 69 ? 14.872 -2.479 -3.323 1.00 84.06 69 ILE A C 1
ATOM 516 O O . ILE A 1 69 ? 13.912 -1.710 -3.399 1.00 84.06 69 ILE A O 1
ATOM 520 N N . GLU A 1 70 ? 15.488 -2.720 -2.163 1.00 84.56 70 GLU A N 1
ATOM 521 C CA . GLU A 1 70 ? 15.041 -2.147 -0.888 1.00 84.56 70 GLU A CA 1
ATOM 522 C C . GLU A 1 70 ? 15.111 -0.617 -0.868 1.00 84.56 70 GLU A C 1
ATOM 524 O O . GLU A 1 70 ? 14.175 0.041 -0.409 1.00 84.56 70 GLU A O 1
ATOM 529 N N . GLU A 1 71 ? 16.187 -0.023 -1.391 1.00 87.31 71 GLU A N 1
ATOM 530 C CA . GLU A 1 71 ? 16.308 1.434 -1.445 1.00 87.31 71 GLU A CA 1
ATOM 531 C C . GLU A 1 71 ? 15.326 2.058 -2.427 1.00 87.31 71 GLU A C 1
ATOM 533 O O . GLU A 1 71 ? 14.765 3.116 -2.130 1.00 87.31 71 GLU A O 1
ATOM 538 N N . CYS A 1 72 ? 15.097 1.400 -3.563 1.00 85.06 72 CYS A N 1
ATOM 539 C CA . CYS A 1 72 ? 14.125 1.838 -4.556 1.00 85.06 72 CYS A CA 1
ATOM 540 C C . CYS A 1 72 ? 12.708 1.868 -3.961 1.00 85.06 72 CYS A C 1
ATOM 542 O O . CYS A 1 72 ? 12.072 2.924 -3.933 1.00 85.06 72 CYS A O 1
ATOM 544 N N . ILE A 1 73 ? 12.265 0.761 -3.353 1.00 86.88 73 ILE A N 1
ATOM 545 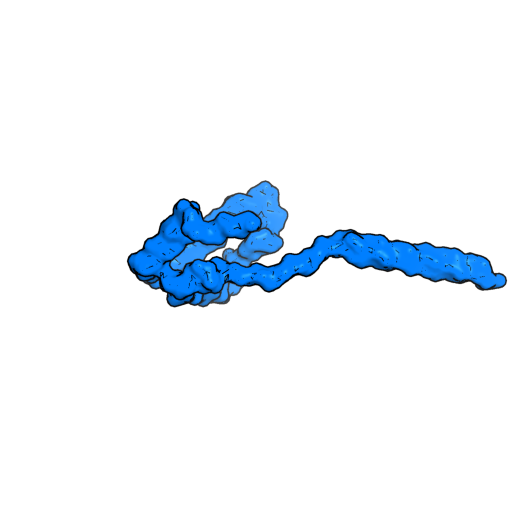C CA . ILE A 1 73 ? 10.955 0.682 -2.688 1.00 86.88 73 ILE A CA 1
ATOM 546 C C . ILE A 1 73 ? 10.864 1.711 -1.555 1.00 86.88 73 ILE A C 1
ATOM 548 O O . ILE A 1 73 ? 9.866 2.423 -1.435 1.00 86.88 73 ILE A O 1
ATOM 552 N N . ARG A 1 74 ? 11.913 1.844 -0.734 1.00 87.81 74 ARG A N 1
ATOM 553 C CA . ARG A 1 74 ? 11.947 2.816 0.370 1.00 87.81 74 ARG A CA 1
ATOM 554 C C . ARG A 1 74 ? 11.806 4.254 -0.129 1.00 87.81 74 ARG A C 1
ATOM 556 O O . ARG A 1 74 ? 11.144 5.060 0.528 1.00 87.81 74 ARG A O 1
ATOM 563 N N . ARG A 1 75 ? 12.429 4.600 -1.257 1.00 88.38 75 ARG A N 1
ATOM 564 C CA . ARG A 1 75 ? 12.316 5.929 -1.873 1.00 88.38 75 ARG A CA 1
ATOM 565 C C . ARG A 1 75 ? 10.881 6.198 -2.313 1.00 88.38 75 ARG A C 1
ATOM 567 O O . ARG A 1 75 ? 10.340 7.240 -1.948 1.00 88.38 75 ARG A O 1
ATOM 574 N N . ASP A 1 76 ? 10.262 5.252 -3.006 1.00 88.62 76 ASP A N 1
ATOM 575 C CA . ASP A 1 76 ? 8.884 5.374 -3.491 1.00 88.62 76 ASP A CA 1
ATOM 576 C C . ASP A 1 76 ? 7.883 5.510 -2.342 1.00 88.62 76 ASP A C 1
ATOM 578 O O . ASP A 1 76 ? 7.079 6.445 -2.322 1.00 88.62 76 ASP A O 1
ATOM 582 N N . VAL A 1 77 ? 7.996 4.658 -1.319 1.00 89.06 77 VAL A N 1
ATOM 583 C CA . VAL A 1 77 ? 7.161 4.742 -0.110 1.00 89.06 77 VAL A CA 1
ATOM 584 C C . VAL A 1 77 ? 7.328 6.097 0.579 1.00 89.06 77 VAL A C 1
ATOM 586 O O . VAL A 1 77 ? 6.342 6.706 0.994 1.00 89.06 77 VAL A O 1
ATOM 589 N N . ASN A 1 78 ? 8.557 6.612 0.679 1.00 91.12 78 ASN A N 1
ATOM 590 C CA . ASN A 1 78 ? 8.798 7.920 1.283 1.00 91.12 78 ASN A CA 1
ATOM 591 C C . ASN A 1 78 ? 8.195 9.067 0.468 1.00 91.12 78 ASN A C 1
ATOM 593 O O . ASN A 1 78 ? 7.629 9.981 1.066 1.00 91.12 78 ASN A O 1
ATOM 597 N N . LYS A 1 79 ? 8.287 9.034 -0.865 1.00 90.19 79 LYS A N 1
ATOM 598 C CA . LYS A 1 79 ? 7.676 10.055 -1.727 1.00 90.19 79 LYS A CA 1
ATOM 599 C C . LYS A 1 79 ? 6.157 10.101 -1.554 1.00 90.19 79 LYS A C 1
ATOM 601 O O . LYS A 1 79 ? 5.598 11.186 -1.394 1.00 90.19 79 LYS A O 1
ATOM 606 N N . VAL A 1 80 ? 5.509 8.934 -1.529 1.00 90.44 80 VAL A N 1
ATOM 607 C CA . VAL 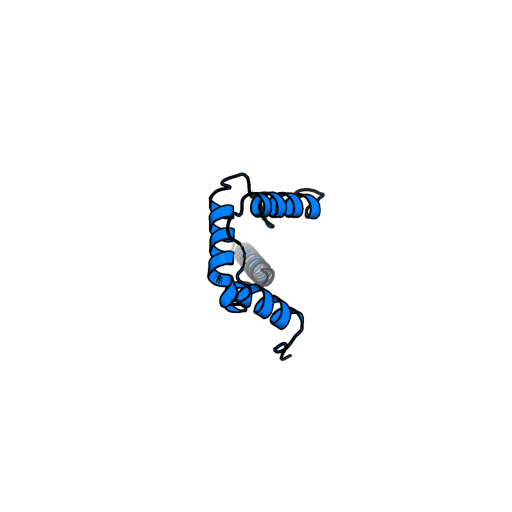A 1 80 ? 4.065 8.823 -1.277 1.00 90.44 80 VAL A CA 1
ATOM 608 C C . VAL A 1 80 ? 3.741 9.363 0.116 1.00 90.44 80 VAL A C 1
ATOM 610 O O . VAL A 1 80 ? 2.927 10.2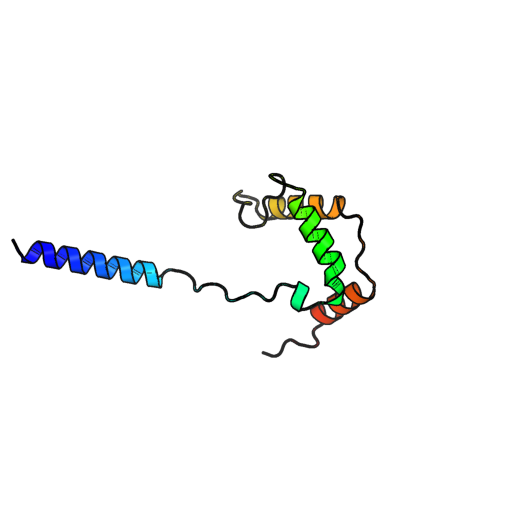73 0.241 1.00 90.44 80 VAL A O 1
ATOM 613 N N . ARG A 1 81 ? 4.450 8.893 1.154 1.00 89.81 81 ARG A N 1
ATOM 614 C CA . ARG A 1 81 ? 4.255 9.323 2.549 1.00 89.81 81 ARG A CA 1
ATOM 615 C C . ARG A 1 81 ? 4.368 10.836 2.723 1.00 89.81 81 ARG A C 1
ATOM 617 O O . ARG A 1 81 ? 3.539 11.429 3.398 1.00 89.81 81 ARG A O 1
ATOM 624 N N . CYS A 1 82 ? 5.400 11.452 2.152 1.00 90.38 82 CYS A N 1
ATOM 625 C CA . CYS A 1 82 ? 5.640 12.888 2.297 1.00 90.38 82 CYS A CA 1
ATOM 626 C C . CYS A 1 82 ? 4.624 13.750 1.532 1.00 90.38 82 CYS A C 1
ATOM 628 O O . CYS A 1 82 ? 4.503 14.933 1.833 1.00 90.38 82 CYS A O 1
ATOM 630 N N . GLY A 1 83 ? 3.924 13.181 0.546 1.00 88.31 83 GLY A N 1
ATOM 631 C CA . GLY A 1 83 ? 2.896 13.876 -0.227 1.00 88.31 83 GLY A CA 1
ATOM 632 C C . GLY A 1 83 ? 1.465 13.658 0.266 1.00 88.31 83 GLY A C 1
ATOM 633 O O . GLY A 1 83 ? 0.554 14.232 -0.319 1.00 88.31 83 GLY A O 1
ATOM 634 N N . LEU A 1 84 ? 1.252 12.838 1.300 1.00 90.44 84 LEU A N 1
ATOM 635 C CA . LEU A 1 84 ? -0.075 12.572 1.853 1.00 90.44 84 LEU A CA 1
ATOM 636 C C . LEU A 1 84 ? -0.495 13.649 2.852 1.00 90.44 84 LEU A C 1
ATOM 638 O O . LEU A 1 84 ? 0.225 13.948 3.807 1.00 90.44 84 LEU A O 1
ATOM 642 N N . THR A 1 85 ? -1.695 14.187 2.659 1.00 89.06 85 THR A N 1
ATOM 643 C CA . THR A 1 85 ? -2.340 15.135 3.578 1.00 89.06 85 THR A CA 1
ATOM 644 C C . THR A 1 85 ? -3.342 14.455 4.504 1.00 89.06 85 THR A C 1
ATOM 646 O O . THR A 1 85 ? -3.501 14.849 5.663 1.00 89.06 85 THR A O 1
ATOM 649 N N . GLU A 1 86 ? -3.990 13.407 4.013 1.00 90.62 86 GLU A N 1
ATOM 650 C CA . GLU A 1 86 ? -4.985 12.624 4.723 1.00 90.62 86 GLU A CA 1
ATOM 651 C C . GLU A 1 86 ? -4.326 11.780 5.808 1.00 90.62 86 GLU A C 1
ATOM 653 O O . GLU A 1 86 ? -3.307 11.120 5.602 1.00 90.62 86 GLU A O 1
ATOM 658 N N . LYS A 1 87 ? -4.953 11.770 6.982 1.00 91.94 87 LYS A N 1
ATOM 659 C CA . LYS A 1 87 ? -4.578 10.883 8.079 1.00 91.94 87 LYS A CA 1
ATOM 660 C C . LYS A 1 87 ? -5.522 9.684 8.105 1.00 91.94 87 LYS A C 1
ATOM 662 O O . LYS A 1 87 ? -6.706 9.851 7.806 1.00 91.94 87 LYS A O 1
ATOM 667 N N . PRO A 1 88 ? -5.036 8.494 8.488 1.00 92.19 88 PRO A N 1
ATOM 668 C CA . PRO A 1 88 ? -5.930 7.392 8.804 1.00 92.19 88 PRO A CA 1
ATOM 669 C C . PRO A 1 88 ? -6.838 7.784 9.977 1.00 92.19 88 PRO A C 1
ATOM 671 O O . PRO A 1 88 ? -6.424 8.523 10.874 1.00 92.19 88 PRO A O 1
ATOM 674 N N . SER A 1 89 ? -8.080 7.302 9.958 1.00 94.56 89 SER A N 1
ATOM 675 C CA . SER A 1 89 ? -8.977 7.417 11.107 1.00 94.56 89 SER A CA 1
ATOM 676 C C . SER A 1 89 ? -8.477 6.549 12.263 1.00 94.56 89 SER A C 1
ATOM 678 O O . SER A 1 89 ? -7.742 5.584 12.053 1.00 94.56 89 SER A O 1
ATOM 680 N N . GLU A 1 90 ? -8.910 6.867 13.481 1.00 95.44 90 GLU A N 1
ATOM 681 C CA . GLU A 1 90 ? -8.643 6.034 14.659 1.00 95.44 90 GLU A CA 1
ATOM 682 C C . GLU A 1 90 ? -9.157 4.602 14.445 1.00 95.44 90 GLU A C 1
ATOM 684 O O . GLU A 1 90 ? -8.400 3.652 14.587 1.00 95.44 90 GLU A O 1
ATOM 689 N N . GLU A 1 91 ? -10.374 4.458 13.912 1.00 93.44 91 GLU A N 1
ATOM 690 C CA . GLU A 1 91 ? -10.955 3.160 13.548 1.00 93.44 91 GLU A CA 1
ATOM 691 C C . GLU A 1 91 ? -10.104 2.375 12.527 1.00 93.44 91 GLU A C 1
ATOM 693 O O . GLU A 1 91 ? -9.968 1.157 12.630 1.00 93.44 91 GLU A O 1
ATOM 698 N N . CYS A 1 92 ? -9.500 3.053 11.543 1.00 91.69 92 CYS A N 1
ATOM 699 C CA . CYS A 1 92 ? -8.574 2.415 10.603 1.00 91.69 92 CYS A CA 1
ATOM 700 C C . CYS A 1 92 ? -7.326 1.891 11.324 1.00 91.69 92 CYS A C 1
ATOM 702 O O . CYS A 1 92 ? -6.904 0.762 11.073 1.00 91.69 92 CYS A O 1
ATOM 704 N N . ILE A 1 93 ? -6.747 2.684 12.229 1.00 92.88 93 ILE A N 1
ATOM 705 C CA . ILE A 1 93 ? -5.586 2.264 13.021 1.00 92.88 93 ILE A CA 1
ATOM 706 C C . ILE A 1 93 ? -5.948 1.059 13.893 1.00 92.88 93 ILE A C 1
ATOM 708 O O . ILE A 1 93 ? -5.205 0.079 13.892 1.00 92.88 93 ILE A O 1
ATOM 712 N N . ASP A 1 94 ? -7.096 1.086 14.564 1.00 91.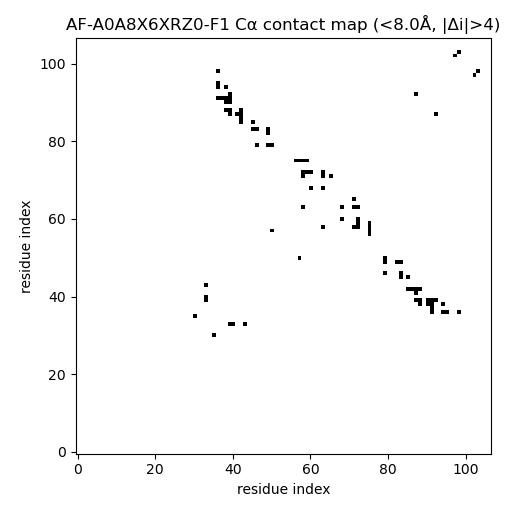50 94 ASP A N 1
ATOM 713 C CA . ASP A 1 94 ? -7.545 -0.006 15.429 1.00 91.50 94 ASP A CA 1
ATOM 714 C C . ASP A 1 94 ? -7.756 -1.307 14.649 1.00 91.50 94 ASP A C 1
ATOM 716 O O . ASP A 1 94 ? -7.304 -2.369 15.082 1.00 91.50 94 ASP A O 1
ATOM 720 N N . GLN A 1 95 ? -8.366 -1.243 13.460 1.00 87.94 95 GLN A N 1
ATOM 721 C CA . GLN A 1 95 ? -8.520 -2.428 12.613 1.00 87.94 95 GLN A CA 1
ATOM 722 C C . GLN A 1 95 ? -7.180 -2.928 12.056 1.00 87.94 95 GLN A C 1
ATOM 724 O O . GLN A 1 95 ? -6.998 -4.138 11.952 1.00 87.94 95 GLN A O 1
ATOM 729 N N . ILE A 1 96 ? -6.223 -2.046 11.733 1.00 88.69 96 ILE A N 1
ATOM 730 C CA . ILE A 1 96 ? -4.853 -2.463 11.373 1.00 88.69 96 ILE A CA 1
ATOM 731 C C . ILE A 1 96 ? -4.207 -3.207 12.538 1.00 88.69 96 ILE A C 1
ATOM 733 O O . ILE A 1 96 ? -3.622 -4.271 12.342 1.00 88.69 96 ILE A O 1
ATOM 737 N N . VAL A 1 97 ? -4.305 -2.655 13.746 1.00 89.31 97 VAL A N 1
ATOM 738 C CA . VAL A 1 97 ? -3.723 -3.255 14.945 1.00 89.31 97 VAL A CA 1
ATOM 739 C C . VAL A 1 97 ? -4.367 -4.612 15.224 1.00 89.31 97 VAL A C 1
ATOM 741 O O . VAL A 1 97 ? -3.631 -5.582 15.375 1.00 89.31 97 VAL A O 1
ATOM 744 N N . SER A 1 98 ? -5.697 -4.719 15.194 1.00 85.50 98 SER A N 1
ATOM 745 C CA . SER A 1 98 ? -6.418 -5.993 15.357 1.00 85.50 98 SER A CA 1
ATOM 746 C C . SER A 1 98 ? -6.053 -7.008 14.264 1.00 85.50 98 SER A C 1
ATOM 748 O O . SER A 1 98 ? -5.739 -8.159 14.570 1.00 85.50 98 SER A O 1
ATOM 750 N N . PHE A 1 99 ? -5.971 -6.577 12.999 1.00 83.12 99 PHE A N 1
ATOM 751 C CA . PHE A 1 99 ? -5.551 -7.434 11.887 1.00 83.12 99 PHE A CA 1
ATOM 752 C C . PHE A 1 99 ? -4.131 -7.990 12.088 1.00 83.12 99 PHE A C 1
ATOM 754 O O . PHE A 1 99 ? -3.897 -9.179 11.878 1.00 83.12 99 PHE A O 1
ATOM 761 N N . LEU A 1 100 ? -3.181 -7.155 12.527 1.00 83.81 100 LEU A N 1
ATOM 762 C CA . LEU A 1 100 ? -1.795 -7.561 12.794 1.00 83.81 100 LEU A CA 1
ATOM 763 C C . LEU A 1 100 ? -1.646 -8.397 14.075 1.00 83.81 100 LEU A C 1
ATOM 765 O O . LEU A 1 100 ? -0.750 -9.237 14.153 1.00 83.81 100 LEU A O 1
ATOM 769 N N . GLN A 1 101 ? -2.490 -8.153 15.079 1.00 82.88 101 GLN A N 1
ATOM 770 C CA . GLN A 1 101 ? -2.482 -8.850 16.369 1.00 82.88 101 GLN A CA 1
ATOM 771 C C . GLN A 1 101 ? -3.245 -10.178 16.359 1.00 82.88 101 GLN A C 1
ATOM 773 O O . GLN A 1 101 ? -3.100 -10.936 17.315 1.00 82.88 101 GLN A O 1
ATOM 778 N N . ASN A 1 102 ? -3.919 -10.499 15.248 1.00 64.62 102 ASN A N 1
ATOM 779 C CA . ASN A 1 102 ? -4.411 -11.829 14.896 1.00 64.62 102 ASN A CA 1
ATOM 780 C C . ASN A 1 102 ? -5.698 -12.300 15.607 1.00 64.62 102 ASN A C 1
ATOM 782 O O . ASN A 1 102 ? -5.644 -13.179 16.464 1.00 64.62 102 ASN A O 1
ATOM 786 N N . ASP A 1 103 ? -6.860 -11.841 15.128 1.00 53.50 103 ASP A N 1
ATOM 787 C CA . ASP A 1 103 ? -8.163 -12.456 15.453 1.00 53.50 103 ASP A CA 1
ATOM 788 C C . ASP A 1 103 ? -8.699 -13.419 14.359 1.00 53.50 103 ASP A C 1
ATOM 790 O O . ASP A 1 103 ? -9.680 -14.125 14.594 1.00 53.50 103 ASP A O 1
ATOM 794 N N . THR A 1 104 ? -8.088 -13.497 13.160 1.00 52.53 104 THR A N 1
ATOM 795 C CA . THR A 1 104 ? -8.665 -14.244 12.010 1.00 52.53 104 THR A CA 1
ATOM 796 C C . THR A 1 104 ? -7.676 -14.979 11.085 1.00 52.53 104 THR A C 1
ATOM 798 O O . THR A 1 104 ? -7.999 -15.199 9.917 1.00 52.53 104 THR A O 1
ATOM 801 N N . CYS A 1 105 ? -6.498 -15.419 11.538 1.00 58.09 105 CYS A N 1
ATOM 802 C CA . CYS A 1 105 ? -5.769 -16.462 10.793 1.00 58.09 105 CYS A CA 1
ATOM 803 C C . CYS A 1 105 ? -6.414 -17.828 11.076 1.00 58.09 105 CYS A C 1
ATOM 805 O O . CYS A 1 105 ? -6.055 -18.498 12.041 1.00 58.09 105 CYS A O 1
ATOM 807 N N . THR A 1 106 ? -7.399 -18.230 10.269 1.00 57.16 106 THR A N 1
ATOM 808 C CA . THR A 1 106 ? -7.836 -19.636 10.215 1.00 57.16 106 THR A CA 1
ATOM 809 C C . THR A 1 106 ? -6.969 -20.341 9.174 1.00 57.16 106 THR A C 1
ATOM 811 O O . THR A 1 106 ? -7.062 -20.003 7.996 1.00 57.16 106 THR A O 1
ATOM 814 N N . GLU A 1 107 ? -6.079 -21.236 9.620 1.00 54.75 107 GLU A N 1
ATOM 815 C CA . GLU A 1 107 ? -5.339 -22.160 8.736 1.00 54.75 107 GLU A CA 1
ATOM 816 C C . GLU A 1 107 ? -6.275 -23.135 8.010 1.00 54.75 107 GLU A C 1
ATOM 818 O O . GLU A 1 107 ? -7.259 -23.600 8.637 1.00 54.75 107 GLU A O 1
#

Solvent-accessible surface area (backbone atoms only — not comparable to full-atom values): 6588 Å² total; per-residue (Å²): 134,63,67,66,57,51,52,52,53,53,50,51,51,52,53,52,54,53,58,59,71,65,53,75,75,79,79,67,90,71,76,49,70,54,74,77,34,61,67,34,40,69,43,52,47,55,51,53,49,50,54,62,73,32,74,92,68,55,55,56,87,80,61,41,77,57,100,52,43,68,60,47,49,51,50,41,53,46,56,47,60,76,69,56,84,79,67,71,48,71,66,21,52,51,46,51,49,46,63,74,71,59,87,75,85,78,131

Mean predicted aligned error: 13.87 Å